Protein AF-A0A8I2K1J9-F1 (afdb_monomer)

Sequence (98 aa):
MIYGVSNLRIMFSPKYKHDILTGRIANVCDLAFEAAGKTWNIHIVTKRINSDHVHQFVSLGPSQSPGWTVSRSFPENVTKTWLVYTNLYWFLVAFSGL

Radius of gyration: 15.71 Å; Cα contacts (8 Å, |Δi|>4): 123; chains: 1; bounding box: 47×23×41 Å

pLDDT: mean 75.12, std 18.92, range [28.12, 93.44]

Nearest PDB structures (foldseek):
  2xqc-assembly1_A  TM=9.281E-01  e=5.657E-06  Deinococcus radiodurans
  2xma-assembly1_B  TM=9.374E-01  e=6.037E-06  Deinococcus radiodurans
  2xo6-assembly1_D  TM=9.179E-01  e=1.316E-05  Deinococcus radiodurans
  2a6o-assembly1_A  TM=9.542E-01  e=4.827E-05  Helicobacter pylori
  2fyx-assembly1_B  TM=9.175E-01  e=4.691E-04  Deinococcus radiodurans R1 = ATCC 13939 = DSM 20539

Secondary structure (DSSP, 8-state):
--TT-EEEEEEE--GGG-S---HHHHHHHHHHHHHHHHHTT-EEEEEEE-SS-EEEEEEE-TT--HHHHHHHHHHHHHHHHHHHHHHHHHHHHHHTT-

Foldseek 3Di:
DDPFKDKDKDKDFPVVQAQQCDDPLVVQLVVLLVVLCVVVVWAFPDKDDGRGMIITITIDGNPDDPVVSCVRSPPSSVVRSVVVVVVVVVVVVVVVVD

Solvent-accessible surface area (backbone atoms only — not comparable to full-atom values): 5460 Å² total; per-residue (Å²): 132,75,87,52,64,48,76,45,80,48,73,54,57,50,81,92,53,44,73,64,38,42,73,70,47,32,54,48,37,51,54,28,43,55,48,34,25,64,77,68,71,44,45,68,78,46,74,47,78,42,41,36,34,36,44,34,34,34,48,32,53,73,89,53,52,71,69,59,51,51,66,54,42,45,54,55,22,51,54,56,39,46,54,51,52,50,52,48,51,53,52,52,56,67,60,73,73,112

Mean predicted aligned error: 8.85 Å

Structure (mmCIF, N/CA/C/O backbone):
data_AF-A0A8I2K1J9-F1
#
_entry.id   AF-A0A8I2K1J9-F1
#
loop_
_atom_site.group_PDB
_atom_site.id
_atom_site.type_symbol
_atom_site.label_atom_id
_atom_site.label_alt_id
_atom_site.label_comp_id
_atom_site.label_asym_id
_atom_site.label_entity_id
_atom_site.label_seq_id
_atom_site.pdbx_PDB_ins_code
_atom_site.Cartn_x
_atom_site.Cartn_y
_atom_site.Cartn_z
_atom_site.occupancy
_atom_site.B_iso_or_equiv
_atom_site.auth_seq_id
_atom_site.auth_comp_id
_atom_site.auth_asym_id
_atom_site.auth_atom_id
_atom_site.pdbx_PDB_model_num
ATOM 1 N N . MET A 1 1 ? 15.310 -11.185 -18.421 1.00 40.97 1 MET A N 1
ATOM 2 C CA . MET A 1 1 ? 15.596 -10.379 -17.216 1.00 40.97 1 MET A CA 1
ATOM 3 C C . MET A 1 1 ? 15.514 -8.919 -17.634 1.00 40.97 1 MET A C 1
ATOM 5 O O . MET A 1 1 ? 16.315 -8.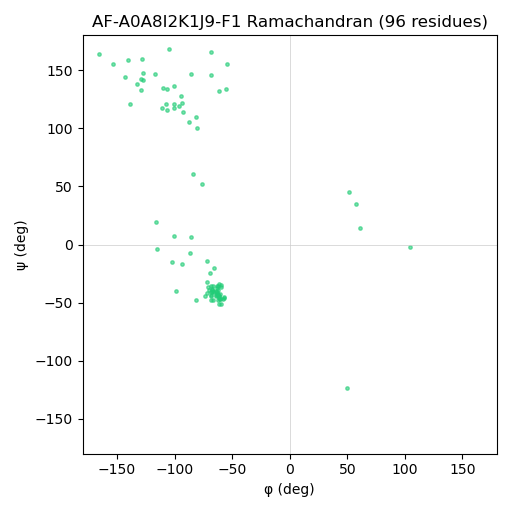506 -18.459 1.00 40.97 1 MET A O 1
ATOM 9 N N . ILE A 1 2 ? 14.485 -8.184 -17.207 1.00 47.50 2 ILE A N 1
ATOM 10 C CA . ILE A 1 2 ? 14.349 -6.759 -17.546 1.00 47.50 2 ILE A CA 1
ATOM 11 C C . ILE A 1 2 ? 15.250 -6.006 -16.564 1.00 47.50 2 ILE A C 1
ATOM 13 O O . ILE A 1 2 ? 14.981 -6.006 -15.364 1.00 47.50 2 ILE A O 1
ATOM 17 N N . TYR A 1 3 ? 16.358 -5.446 -17.043 1.00 53.31 3 TYR A N 1
ATOM 18 C CA . TYR A 1 3 ? 17.228 -4.614 -16.214 1.00 53.31 3 TYR A CA 1
ATOM 19 C C . TYR A 1 3 ? 16.441 -3.385 -15.732 1.00 53.31 3 TYR A C 1
ATOM 21 O O . TYR A 1 3 ? 15.766 -2.731 -16.523 1.00 53.31 3 TYR A O 1
ATOM 29 N N . GLY A 1 4 ? 16.516 -3.082 -14.433 1.00 68.19 4 GLY A N 1
ATOM 30 C CA . GLY A 1 4 ? 15.973 -1.845 -13.863 1.00 68.19 4 GLY A CA 1
ATOM 31 C C . GLY A 1 4 ? 14.665 -1.960 -13.077 1.00 68.19 4 GLY A C 1
ATOM 32 O O . GLY A 1 4 ? 14.237 -0.955 -12.523 1.00 68.19 4 GLY A O 1
ATOM 33 N N . VAL A 1 5 ? 14.042 -3.139 -12.964 1.00 78.44 5 VAL A N 1
ATOM 34 C CA . VAL A 1 5 ? 12.871 -3.315 -12.084 1.00 78.44 5 VAL A CA 1
ATOM 35 C C . VAL A 1 5 ? 13.312 -3.813 -10.708 1.00 78.44 5 VAL A C 1
ATOM 37 O O . VAL A 1 5 ? 13.935 -4.869 -10.600 1.00 78.44 5 VAL A O 1
ATOM 40 N N . SER A 1 6 ? 12.987 -3.060 -9.657 1.00 85.56 6 SER A N 1
ATOM 41 C CA . SER A 1 6 ? 13.312 -3.399 -8.266 1.00 85.56 6 SER A CA 1
ATOM 42 C C . SER A 1 6 ? 12.059 -3.820 -7.509 1.00 85.56 6 SER A C 1
ATOM 44 O O . SER A 1 6 ? 11.112 -3.046 -7.385 1.00 85.56 6 SER A O 1
ATOM 46 N N . ASN A 1 7 ? 12.057 -5.041 -6.975 1.00 89.81 7 ASN A N 1
ATOM 47 C CA . ASN A 1 7 ? 10.953 -5.542 -6.161 1.00 89.81 7 ASN A CA 1
ATOM 48 C C . ASN A 1 7 ? 11.248 -5.313 -4.681 1.00 89.81 7 ASN A C 1
ATOM 50 O O . ASN A 1 7 ? 12.308 -5.702 -4.190 1.00 89.81 7 ASN A O 1
ATOM 54 N N . LEU A 1 8 ? 10.309 -4.693 -3.971 1.00 87.62 8 LEU A N 1
ATOM 55 C CA . LEU A 1 8 ? 10.498 -4.272 -2.589 1.00 87.62 8 LEU A CA 1
ATOM 56 C C . LEU A 1 8 ? 9.317 -4.694 -1.730 1.00 87.62 8 LEU A C 1
ATOM 58 O O . LEU A 1 8 ? 8.155 -4.524 -2.101 1.00 87.62 8 LEU A O 1
ATOM 62 N N . ARG A 1 9 ? 9.634 -5.182 -0.531 1.00 90.25 9 ARG A N 1
ATOM 63 C CA . ARG A 1 9 ? 8.658 -5.347 0.540 1.00 90.25 9 ARG A CA 1
ATOM 64 C C . ARG A 1 9 ? 8.669 -4.095 1.404 1.00 90.25 9 ARG A C 1
ATOM 66 O O . ARG A 1 9 ? 9.650 -3.819 2.088 1.00 90.25 9 ARG A O 1
ATOM 73 N N . ILE A 1 10 ? 7.562 -3.373 1.391 1.00 87.62 10 ILE A N 1
ATOM 74 C CA . ILE A 1 10 ? 7.314 -2.224 2.253 1.00 87.62 10 ILE A CA 1
ATOM 75 C C . ILE A 1 10 ? 6.423 -2.696 3.402 1.00 87.62 10 ILE A C 1
ATOM 77 O O . ILE A 1 10 ? 5.480 -3.468 3.210 1.00 87.62 10 ILE A O 1
ATOM 81 N N . M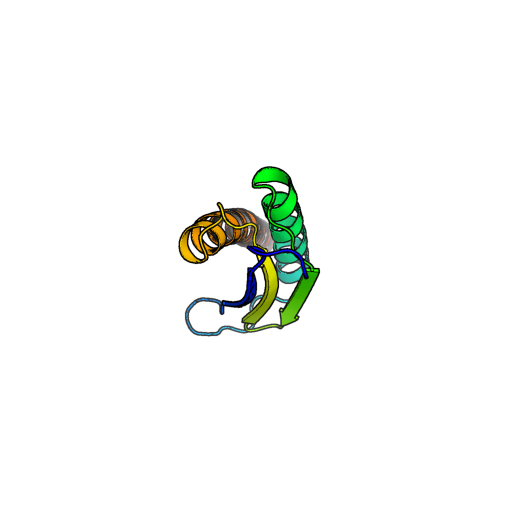ET A 1 11 ? 6.746 -2.262 4.614 1.00 88.31 11 MET A N 1
ATOM 82 C CA . MET A 1 11 ? 5.942 -2.515 5.801 1.00 88.31 11 MET A CA 1
ATOM 83 C C . MET A 1 11 ? 5.698 -1.202 6.522 1.00 88.31 11 MET A C 1
ATOM 85 O O . MET A 1 11 ? 6.600 -0.372 6.626 1.00 88.31 11 MET A O 1
ATOM 89 N N . PHE A 1 12 ? 4.499 -1.052 7.068 1.00 84.50 12 PHE A N 1
ATOM 90 C CA . PHE A 1 12 ? 4.219 -0.003 8.032 1.00 84.50 12 PHE A CA 1
ATOM 91 C C . PHE A 1 12 ? 3.320 -0.518 9.148 1.00 84.50 12 PHE A C 1
ATOM 93 O O . PHE A 1 12 ? 2.581 -1.487 8.977 1.00 84.50 12 PHE A O 1
ATOM 100 N N . SER A 1 13 ? 3.362 0.187 10.271 1.00 86.12 13 SER A N 1
ATOM 101 C CA . SER A 1 13 ? 2.494 -0.031 11.422 1.00 86.12 13 SER A CA 1
ATOM 102 C C . SER A 1 13 ? 1.828 1.288 11.807 1.00 86.12 13 SER A C 1
ATOM 104 O O . SER A 1 13 ? 2.449 2.345 11.650 1.00 86.12 13 SER A O 1
ATOM 106 N N . PRO A 1 14 ? 0.591 1.263 12.332 1.00 82.62 14 PRO A N 1
ATOM 107 C CA . PRO A 1 14 ? 0.013 2.409 13.009 1.00 82.62 14 PRO A CA 1
ATOM 108 C C . PRO A 1 14 ? 0.925 2.901 14.130 1.00 82.62 14 PRO A C 1
ATOM 110 O O . PRO A 1 14 ? 1.718 2.144 14.701 1.00 82.62 14 PRO A O 1
ATOM 113 N N . LYS A 1 15 ? 0.789 4.181 14.480 1.00 78.56 15 LYS A N 1
ATOM 114 C CA . LYS A 1 15 ? 1.521 4.746 15.613 1.00 78.56 15 LYS A CA 1
ATOM 115 C C . LYS A 1 15 ? 1.235 3.912 16.867 1.00 78.56 15 LYS A C 1
ATOM 117 O O . LYS A 1 15 ? 0.087 3.560 17.120 1.00 78.56 15 LYS A O 1
ATOM 122 N N . TYR A 1 16 ? 2.290 3.579 17.608 1.00 86.62 16 TYR A N 1
ATOM 123 C CA . TYR A 1 16 ? 2.239 2.722 18.801 1.00 86.62 16 TYR A CA 1
ATOM 124 C C . TYR A 1 16 ? 1.735 1.289 18.567 1.00 86.62 16 TYR A C 1
ATOM 126 O O . TYR A 1 16 ? 1.465 0.586 19.534 1.00 86.62 16 TYR A O 1
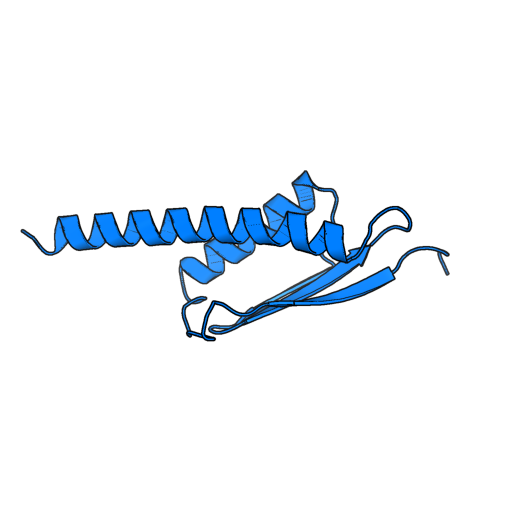ATOM 134 N N . LYS A 1 17 ? 1.654 0.835 17.306 1.00 83.00 17 LYS A N 1
ATOM 135 C CA . LYS A 1 17 ? 1.292 -0.545 16.949 1.00 83.00 17 LYS A CA 1
ATOM 136 C C . LYS A 1 17 ? -0.082 -0.971 17.496 1.00 83.00 17 LYS A C 1
ATOM 138 O O . LYS A 1 17 ? -0.286 -2.114 17.880 1.00 83.00 17 LYS A O 1
ATOM 143 N N . HIS A 1 18 ? -1.028 -0.037 17.550 1.00 85.44 18 HIS A N 1
ATOM 144 C CA . HIS A 1 18 ? -2.398 -0.357 17.938 1.00 85.44 18 HIS A CA 1
ATOM 145 C C . HIS A 1 18 ? -3.097 -1.225 16.881 1.00 85.44 18 HIS A C 1
ATOM 147 O O . HIS A 1 18 ? -2.908 -1.011 15.681 1.00 85.44 18 HIS A O 1
ATOM 153 N N . ASP A 1 19 ? -3.976 -2.122 17.336 1.00 88.81 19 ASP A N 1
ATOM 154 C CA . ASP A 1 19 ? -4.800 -3.021 16.513 1.00 88.81 19 ASP A CA 1
ATOM 155 C C . ASP A 1 19 ? -5.999 -2.309 15.850 1.00 88.81 19 ASP A C 1
ATOM 157 O O . ASP A 1 19 ? -7.157 -2.709 15.985 1.00 88.81 19 ASP A O 1
ATOM 161 N N . ILE A 1 20 ? -5.740 -1.204 15.151 1.00 84.25 20 ILE A N 1
ATOM 162 C CA . ILE A 1 20 ? -6.790 -0.342 14.583 1.00 84.25 20 ILE A CA 1
ATOM 163 C C . ILE A 1 20 ? -7.143 -0.671 13.132 1.00 84.25 20 ILE A C 1
ATOM 165 O O . ILE A 1 20 ? -8.181 -0.236 12.643 1.00 84.25 20 ILE A O 1
ATOM 169 N N . LEU A 1 21 ? -6.306 -1.420 12.414 1.00 87.19 21 LEU A N 1
ATOM 170 C CA . LEU A 1 21 ? -6.508 -1.731 10.997 1.00 87.19 21 LEU A CA 1
ATOM 171 C C . LEU A 1 21 ? -7.440 -2.935 10.833 1.00 87.19 21 LEU A C 1
ATOM 173 O O . LEU A 1 21 ? -7.070 -3.974 10.290 1.00 87.19 21 LEU A O 1
ATOM 177 N N . THR A 1 22 ? -8.665 -2.803 11.330 1.00 88.12 22 THR A N 1
ATOM 178 C CA . THR A 1 22 ? -9.681 -3.860 11.311 1.00 88.12 22 THR A CA 1
ATOM 179 C C . THR A 1 22 ? -10.994 -3.349 10.717 1.00 88.12 22 THR A C 1
ATOM 181 O O . THR A 1 22 ? -11.230 -2.141 10.606 1.00 88.12 22 THR A O 1
ATOM 184 N N . GLY A 1 23 ? -11.848 -4.272 10.262 1.00 89.88 23 GLY A N 1
ATOM 185 C CA . GLY A 1 23 ? -13.175 -3.965 9.722 1.00 89.88 23 GLY A CA 1
ATOM 186 C C . GLY A 1 23 ? -13.165 -2.857 8.661 1.00 89.88 23 GLY A C 1
ATOM 187 O O . GLY A 1 23 ? -12.457 -2.928 7.657 1.00 89.88 23 GLY A O 1
ATOM 188 N N . ARG A 1 24 ? -13.947 -1.797 8.896 1.00 85.38 24 ARG A N 1
ATOM 189 C CA . ARG A 1 24 ? -14.074 -0.660 7.970 1.00 85.38 24 ARG A CA 1
ATOM 190 C C . ARG A 1 24 ? -12.753 0.080 7.742 1.00 85.38 24 ARG A C 1
ATOM 192 O O . ARG A 1 24 ? -12.525 0.558 6.634 1.00 85.38 24 ARG A O 1
ATOM 199 N N . ILE A 1 25 ? -11.897 0.172 8.759 1.00 84.19 25 ILE A N 1
ATOM 200 C CA . ILE A 1 25 ? -10.610 0.875 8.670 1.00 84.19 25 ILE A CA 1
ATOM 201 C C . ILE A 1 25 ? -9.666 0.113 7.738 1.00 84.19 25 ILE A C 1
ATOM 203 O O . ILE A 1 25 ? -9.063 0.723 6.857 1.00 84.19 25 ILE A O 1
ATOM 207 N N . ALA A 1 26 ? -9.611 -1.218 7.865 1.00 87.88 26 ALA A N 1
ATOM 208 C CA . ALA A 1 26 ? -8.850 -2.070 6.952 1.00 87.88 26 ALA A CA 1
ATOM 209 C C . ALA A 1 26 ? -9.316 -1.899 5.499 1.00 87.88 26 ALA A C 1
ATOM 211 O O . ALA A 1 26 ? -8.493 -1.669 4.619 1.00 87.88 26 ALA A O 1
ATOM 212 N N . ASN A 1 27 ? -10.632 -1.920 5.256 1.00 87.62 27 ASN A N 1
ATOM 213 C CA . ASN A 1 27 ? -11.193 -1.789 3.905 1.00 87.62 27 ASN A CA 1
ATOM 214 C C . ASN A 1 27 ? -10.869 -0.431 3.263 1.00 87.62 27 ASN A C 1
ATOM 216 O O . ASN A 1 27 ? -10.552 -0.353 2.080 1.00 87.62 27 ASN A O 1
ATOM 220 N N . VAL A 1 28 ? -10.934 0.655 4.037 1.00 84.81 28 VAL A N 1
ATOM 221 C CA . VAL A 1 28 ? -10.598 2.004 3.547 1.00 84.81 28 VAL A CA 1
ATOM 222 C C . VAL A 1 28 ? -9.112 2.120 3.238 1.00 84.81 28 VAL A C 1
ATOM 224 O O . VAL A 1 28 ? -8.746 2.711 2.223 1.00 84.81 28 VAL A O 1
ATOM 227 N N . CYS A 1 29 ? -8.272 1.537 4.089 1.00 83.62 29 CYS A N 1
ATOM 228 C CA . CYS A 1 29 ? -6.836 1.456 3.869 1.00 83.62 29 CYS A CA 1
ATOM 229 C C . CYS A 1 29 ? -6.531 0.670 2.580 1.00 83.62 29 CYS A C 1
ATOM 231 O O . CYS A 1 29 ? -5.753 1.114 1.739 1.00 83.62 29 CYS A O 1
ATOM 233 N N . ASP A 1 30 ? -7.232 -0.438 2.342 1.00 87.81 30 ASP A N 1
ATOM 234 C CA . ASP A 1 30 ? -7.075 -1.236 1.125 1.00 87.81 30 ASP A CA 1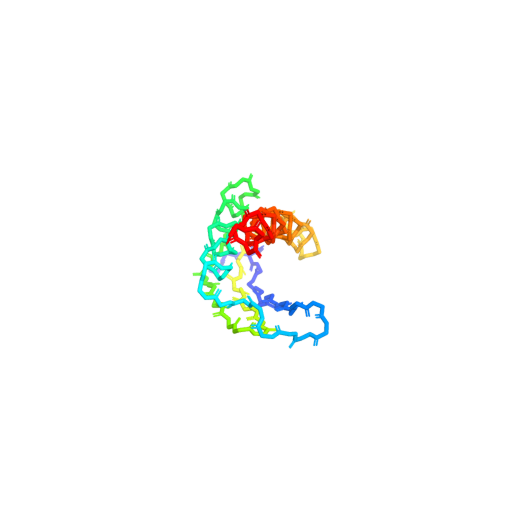
ATOM 235 C C . ASP A 1 30 ? -7.382 -0.437 -0.150 1.00 87.81 30 ASP A C 1
ATOM 237 O O . ASP A 1 30 ? -6.546 -0.330 -1.055 1.00 87.81 30 ASP A O 1
ATOM 241 N N . LEU A 1 31 ? -8.544 0.223 -0.170 1.00 86.31 31 LEU A N 1
ATOM 242 C CA . LEU A 1 31 ? -8.985 1.073 -1.278 1.00 86.31 31 LEU A CA 1
ATOM 243 C C . LEU A 1 31 ? -8.048 2.265 -1.504 1.00 86.31 31 LEU A C 1
ATOM 245 O O . LEU A 1 31 ? -7.826 2.689 -2.641 1.00 86.31 31 LEU A O 1
ATOM 249 N N . ALA A 1 32 ? -7.491 2.826 -0.434 1.00 84.00 32 ALA A N 1
ATOM 250 C CA . ALA A 1 32 ? -6.566 3.941 -0.535 1.00 84.00 32 ALA A CA 1
ATOM 251 C C . ALA A 1 32 ? -5.206 3.514 -1.115 1.00 84.00 32 ALA A C 1
ATOM 253 O O . ALA A 1 32 ? -4.668 4.258 -1.939 1.00 84.00 32 ALA A O 1
ATOM 254 N N . PHE A 1 33 ? -4.691 2.314 -0.808 1.00 85.31 33 PHE A N 1
ATOM 255 C CA . PHE A 1 33 ? -3.523 1.767 -1.518 1.00 85.31 33 PHE A CA 1
ATOM 256 C C . PHE A 1 33 ? -3.787 1.540 -2.998 1.00 85.31 33 PHE A C 1
ATOM 258 O O . PHE A 1 33 ? -2.931 1.874 -3.816 1.00 85.31 33 PHE A O 1
ATOM 265 N N . GLU A 1 34 ? -4.949 1.000 -3.358 1.00 86.56 34 GLU A N 1
ATOM 266 C CA . GLU A 1 34 ? -5.294 0.802 -4.768 1.00 86.56 34 GLU A CA 1
ATOM 267 C C . GLU A 1 34 ? -5.397 2.125 -5.525 1.00 86.56 34 GLU A C 1
ATOM 269 O O . GLU A 1 34 ? -4.884 2.244 -6.640 1.00 86.56 34 GLU A O 1
ATOM 274 N N . ALA A 1 35 ? -6.015 3.134 -4.907 1.00 85.31 35 ALA A N 1
ATOM 275 C CA . ALA A 1 35 ? -6.093 4.472 -5.474 1.00 85.31 35 ALA A CA 1
ATOM 276 C C . ALA A 1 35 ? -4.695 5.084 -5.652 1.00 85.31 35 ALA A C 1
ATOM 278 O O . ALA A 1 35 ? -4.383 5.555 -6.742 1.00 85.31 35 ALA A O 1
ATOM 279 N N . ALA A 1 36 ? -3.834 5.017 -4.632 1.00 83.06 36 ALA A N 1
ATOM 280 C CA . ALA A 1 36 ? -2.472 5.541 -4.713 1.00 83.06 36 ALA A CA 1
ATOM 281 C C . ALA A 1 36 ? -1.640 4.813 -5.785 1.00 83.06 36 ALA A C 1
ATOM 283 O O . ALA A 1 36 ? -0.897 5.453 -6.529 1.00 83.06 36 ALA A O 1
ATOM 284 N N . GLY A 1 37 ? -1.803 3.491 -5.910 1.00 86.19 37 GLY A N 1
ATOM 285 C CA . GLY A 1 37 ? -1.171 2.690 -6.959 1.00 86.19 37 GLY A CA 1
ATOM 286 C C . GLY A 1 37 ? -1.520 3.186 -8.361 1.00 86.19 37 GLY A C 1
ATOM 287 O O . GLY A 1 37 ? -0.630 3.389 -9.185 1.00 86.19 37 GLY A O 1
ATOM 288 N N . LYS A 1 38 ? -2.806 3.463 -8.605 1.00 87.94 38 LYS A N 1
ATOM 289 C CA . LYS A 1 38 ? -3.293 3.996 -9.886 1.00 87.94 38 LYS A CA 1
ATOM 290 C C . LYS A 1 38 ? -2.828 5.433 -10.133 1.00 87.94 38 LYS A C 1
ATOM 292 O O . LYS A 1 38 ? -2.308 5.716 -11.205 1.00 87.94 38 LYS A O 1
ATOM 297 N N . THR A 1 39 ? -2.977 6.321 -9.149 1.00 86.88 39 THR A N 1
ATOM 298 C CA . THR A 1 39 ? -2.632 7.748 -9.277 1.00 86.88 39 THR A CA 1
ATOM 299 C C . THR A 1 39 ? -1.150 7.959 -9.567 1.00 86.88 39 THR A C 1
ATOM 301 O O . THR A 1 39 ? -0.790 8.760 -10.426 1.00 86.88 39 THR A O 1
ATOM 304 N N . TRP A 1 40 ? -0.282 7.235 -8.859 1.00 85.06 40 TRP A N 1
ATOM 305 C CA . TRP A 1 40 ? 1.168 7.437 -8.916 1.00 85.06 40 TRP A CA 1
ATOM 306 C C . TRP A 1 40 ? 1.890 6.420 -9.803 1.00 85.06 40 TRP A C 1
ATOM 308 O O . TRP A 1 40 ? 3.121 6.402 -9.826 1.00 85.06 40 TRP A O 1
ATOM 318 N N . ASN A 1 41 ? 1.137 5.583 -10.525 1.00 88.44 41 ASN A N 1
ATOM 319 C CA . ASN A 1 41 ? 1.659 4.498 -11.354 1.00 88.44 41 ASN A CA 1
ATOM 320 C C . ASN A 1 41 ? 2.635 3.584 -10.578 1.00 88.44 41 ASN A C 1
ATOM 322 O O . ASN A 1 41 ? 3.732 3.260 -11.038 1.00 88.44 41 ASN A O 1
ATOM 326 N N . ILE A 1 42 ? 2.255 3.215 -9.352 1.00 87.25 42 ILE A N 1
ATOM 327 C CA . ILE A 1 42 ? 3.011 2.295 -8.497 1.00 87.25 42 ILE A CA 1
ATOM 328 C C . ILE A 1 42 ? 2.416 0.900 -8.679 1.00 87.25 42 ILE A C 1
ATOM 330 O O . ILE A 1 42 ? 1.248 0.664 -8.360 1.00 87.25 42 ILE A O 1
ATOM 334 N N . HIS A 1 43 ? 3.227 -0.045 -9.152 1.00 90.38 43 HIS A N 1
ATOM 335 C CA . HIS A 1 43 ? 2.780 -1.418 -9.345 1.00 90.38 43 HIS A CA 1
ATOM 336 C C . HIS A 1 43 ? 2.800 -2.184 -8.016 1.00 90.38 43 HIS A C 1
ATOM 338 O O . HIS A 1 43 ? 3.841 -2.644 -7.543 1.00 90.38 43 HIS A O 1
ATOM 344 N N . ILE A 1 44 ? 1.624 -2.310 -7.402 1.00 89.31 44 ILE A N 1
ATOM 345 C CA . ILE A 1 44 ? 1.412 -3.098 -6.187 1.00 89.31 44 ILE A CA 1
ATOM 346 C C . ILE A 1 44 ? 1.112 -4.535 -6.608 1.00 89.31 44 ILE A C 1
ATOM 348 O O . ILE A 1 44 ? 0.017 -4.831 -7.074 1.00 89.31 44 ILE A O 1
ATOM 352 N N . VAL A 1 45 ? 2.083 -5.426 -6.431 1.00 92.31 45 VAL A N 1
ATOM 353 C CA . VAL A 1 45 ? 1.962 -6.846 -6.794 1.00 92.31 45 VAL A CA 1
ATOM 354 C C . VAL A 1 45 ? 1.056 -7.573 -5.806 1.00 92.31 45 VAL A C 1
ATOM 356 O O . VAL A 1 45 ? 0.209 -8.373 -6.189 1.00 92.31 45 VAL A O 1
ATOM 359 N N . THR A 1 46 ? 1.247 -7.312 -4.514 1.00 93.19 46 THR A N 1
ATOM 360 C CA . THR A 1 46 ? 0.390 -7.851 -3.459 1.00 93.19 46 THR A CA 1
ATOM 361 C C . THR A 1 46 ? 0.403 -6.939 -2.241 1.00 93.19 46 THR A C 1
ATOM 363 O O . THR A 1 46 ? 1.348 -6.178 -2.015 1.00 93.19 46 THR A O 1
ATOM 366 N N . LYS A 1 47 ? -0.664 -7.003 -1.453 1.00 91.31 47 LYS A N 1
ATOM 367 C CA . LYS A 1 47 ? -0.830 -6.265 -0.207 1.00 91.31 47 LYS A CA 1
ATOM 368 C C . LYS A 1 47 ? -1.556 -7.146 0.8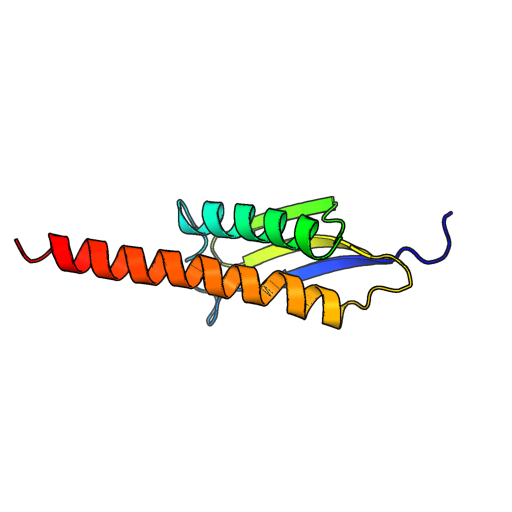02 1.00 91.31 47 LYS A C 1
ATOM 370 O O . LYS A 1 47 ? -2.419 -7.938 0.434 1.00 91.31 47 LYS A O 1
ATOM 375 N N . ARG A 1 48 ? -1.185 -7.019 2.071 1.00 93.44 48 ARG A N 1
ATOM 376 C CA . ARG A 1 48 ? -1.829 -7.699 3.192 1.00 93.44 48 ARG A CA 1
ATOM 377 C C . ARG A 1 48 ? -1.955 -6.732 4.352 1.00 93.44 48 ARG A C 1
ATOM 379 O O . ARG A 1 48 ? -0.942 -6.245 4.850 1.00 93.44 48 ARG A O 1
ATOM 386 N N . ILE A 1 49 ? -3.186 -6.505 4.786 1.00 90.81 49 ILE A N 1
ATOM 387 C CA . ILE A 1 49 ? -3.515 -5.664 5.932 1.00 90.81 49 ILE A CA 1
ATOM 388 C C . ILE A 1 49 ? -3.783 -6.583 7.123 1.00 90.81 49 ILE A C 1
ATOM 390 O O . ILE A 1 49 ? -4.684 -7.417 7.074 1.00 90.81 49 ILE A O 1
ATOM 394 N N . ASN A 1 50 ? -2.968 -6.451 8.164 1.00 92.00 50 ASN A N 1
ATOM 395 C CA . ASN A 1 50 ? -3.177 -7.061 9.474 1.00 92.00 50 ASN A CA 1
ATOM 396 C C . ASN A 1 50 ? -3.636 -5.968 10.455 1.00 92.00 50 ASN A C 1
ATOM 398 O O . ASN A 1 50 ? -3.544 -4.783 10.136 1.00 92.00 50 ASN A O 1
ATOM 402 N N . SER A 1 51 ? -4.110 -6.347 11.645 1.00 90.62 51 SER A N 1
ATOM 403 C CA . SER A 1 51 ? -4.689 -5.409 12.623 1.00 90.62 51 SER A CA 1
ATOM 404 C C . SER A 1 51 ? -3.723 -4.307 13.072 1.00 90.62 51 SER A C 1
ATOM 406 O O . SER A 1 51 ? -4.139 -3.166 13.268 1.00 90.62 51 SER A O 1
ATOM 408 N N . ASP A 1 52 ? -2.436 -4.626 13.184 1.00 87.88 52 ASP A N 1
ATOM 409 C CA . ASP A 1 52 ? -1.373 -3.776 13.731 1.00 87.88 52 ASP A CA 1
ATOM 410 C C . ASP A 1 52 ? -0.299 -3.379 12.703 1.00 87.88 52 ASP A C 1
ATOM 412 O O . ASP A 1 52 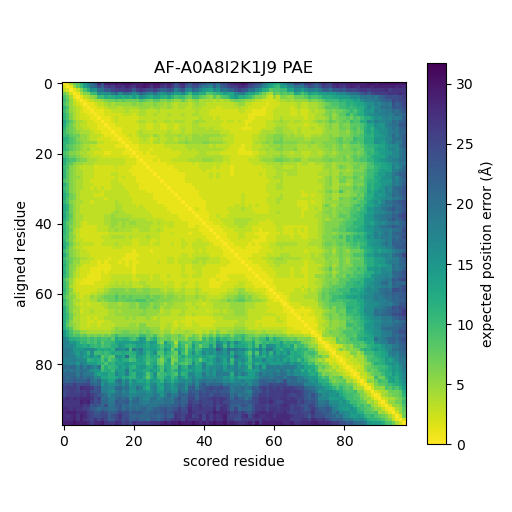? 0.638 -2.637 13.019 1.00 87.88 52 ASP A O 1
ATOM 416 N N . HIS A 1 53 ? -0.373 -3.889 11.474 1.00 87.62 53 HIS A N 1
ATOM 417 C CA . HIS A 1 53 ? 0.586 -3.570 10.419 1.00 87.62 53 HIS A CA 1
ATOM 418 C C . HIS A 1 53 ? 0.099 -3.991 9.038 1.00 87.62 53 HIS A C 1
ATOM 420 O O . HIS A 1 53 ? -0.782 -4.828 8.878 1.00 87.62 53 HIS A O 1
ATOM 426 N N . VAL A 1 54 ? 0.738 -3.451 8.010 1.00 89.62 54 VAL A N 1
ATOM 427 C CA . VAL A 1 54 ? 0.469 -3.803 6.618 1.00 89.62 54 VAL A CA 1
ATOM 428 C C . VAL A 1 54 ? 1.767 -4.176 5.937 1.00 89.62 54 VAL A C 1
ATOM 430 O O . VAL A 1 54 ? 2.813 -3.555 6.146 1.00 89.62 54 VAL A O 1
ATOM 433 N N . HIS A 1 55 ? 1.680 -5.187 5.085 1.00 90.62 55 HIS A N 1
ATOM 434 C CA . HIS A 1 55 ? 2.723 -5.557 4.149 1.00 90.62 55 HIS A CA 1
ATOM 435 C C . HIS A 1 55 ? 2.289 -5.229 2.733 1.00 90.62 55 HIS A C 1
ATOM 437 O O . HIS A 1 55 ? 1.190 -5.578 2.313 1.00 90.62 55 HIS A O 1
ATOM 443 N N . GLN A 1 56 ? 3.190 -4.624 1.977 1.00 89.88 56 GLN A N 1
ATOM 444 C CA . GLN A 1 56 ? 3.005 -4.359 0.565 1.00 89.88 56 GLN A CA 1
ATOM 445 C C . GLN A 1 56 ? 4.223 -4.865 -0.197 1.00 89.88 56 GLN A C 1
ATOM 447 O O . GLN A 1 56 ? 5.361 -4.618 0.201 1.00 89.88 56 GLN A O 1
ATOM 452 N N . PHE A 1 57 ? 3.989 -5.580 -1.288 1.00 91.81 57 PHE A N 1
ATOM 453 C CA . PHE A 1 57 ? 5.022 -5.939 -2.244 1.00 91.81 57 PHE A CA 1
ATOM 454 C C . PHE A 1 57 ? 4.822 -5.088 -3.490 1.00 91.81 57 PHE A C 1
ATOM 456 O O . PHE A 1 57 ? 3.782 -5.176 -4.148 1.00 91.81 57 PHE A O 1
ATOM 463 N N . VAL A 1 58 ? 5.800 -4.239 -3.782 1.00 90.56 58 VAL A N 1
ATOM 464 C CA . VAL A 1 58 ? 5.762 -3.315 -4.915 1.00 90.56 58 VAL A CA 1
ATOM 465 C C . VAL A 1 58 ? 6.872 -3.636 -5.896 1.00 90.56 58 VAL A C 1
ATOM 467 O O . VAL A 1 58 ? 7.961 -4.063 -5.509 1.00 90.56 58 VAL A O 1
ATOM 470 N N . SER A 1 59 ? 6.587 -3.404 -7.168 1.00 91.44 59 SER A N 1
ATOM 471 C CA . SER A 1 59 ? 7.555 -3.484 -8.249 1.00 91.44 59 SER A CA 1
ATOM 472 C C . SER A 1 59 ? 7.790 -2.075 -8.774 1.00 91.44 59 SER A C 1
ATOM 474 O O . SER A 1 59 ? 6.852 -1.413 -9.217 1.00 91.44 59 SER A O 1
ATOM 476 N N . LEU A 1 60 ? 9.023 -1.593 -8.660 1.00 88.12 60 LEU A N 1
ATOM 477 C CA . LEU A 1 60 ? 9.396 -0.237 -9.041 1.00 88.12 60 LEU A CA 1
ATOM 478 C C . LEU A 1 60 ? 10.194 -0.251 -10.333 1.00 88.12 60 LEU A C 1
ATOM 480 O O . LEU A 1 60 ? 11.138 -1.028 -10.473 1.00 88.12 60 LEU A O 1
ATOM 484 N N . GLY A 1 61 ? 9.833 0.637 -11.255 1.00 87.25 61 GLY A N 1
ATOM 485 C CA . GLY A 1 61 ? 10.656 0.931 -12.420 1.00 87.25 61 GLY A CA 1
ATOM 486 C C . GLY A 1 61 ? 11.950 1.664 -12.038 1.00 87.25 61 GLY A C 1
ATOM 487 O O . GLY A 1 61 ? 12.055 2.216 -10.942 1.00 87.25 61 GLY A O 1
ATOM 488 N N . PRO A 1 62 ? 12.928 1.746 -12.953 1.00 85.38 62 PRO A N 1
ATOM 489 C CA . PRO A 1 62 ? 14.249 2.311 -12.661 1.00 85.38 62 PRO A CA 1
ATOM 490 C C . PRO A 1 62 ? 14.221 3.813 -12.336 1.00 85.38 62 PRO A C 1
ATOM 492 O O . PRO A 1 62 ? 15.148 4.330 -11.720 1.00 85.38 62 PRO A O 1
ATOM 495 N N . SER A 1 63 ? 13.160 4.521 -12.731 1.00 85.19 63 SER A N 1
ATOM 496 C CA . SER A 1 63 ? 12.931 5.935 -12.416 1.00 85.19 63 SER A CA 1
ATOM 497 C C . SER A 1 63 ? 12.228 6.164 -11.071 1.00 85.19 63 SER A C 1
ATOM 499 O O . SER A 1 63 ? 12.094 7.309 -10.640 1.00 85.19 63 SER A O 1
ATOM 501 N N . GLN A 1 64 ? 11.762 5.104 -10.404 1.00 85.12 64 GLN A N 1
ATOM 502 C CA . GLN A 1 64 ? 11.010 5.194 -9.155 1.00 85.12 64 GLN A CA 1
ATOM 503 C C . GLN A 1 64 ? 11.922 4.886 -7.970 1.00 85.12 64 GLN A C 1
ATOM 505 O O . GLN A 1 64 ? 12.471 3.792 -7.851 1.00 85.12 64 GLN A O 1
ATOM 510 N N . SER A 1 65 ? 12.059 5.844 -7.050 1.00 86.06 65 SER A N 1
ATOM 511 C CA . SER A 1 65 ? 12.819 5.612 -5.824 1.00 86.06 65 SER A CA 1
ATOM 512 C C . SER A 1 65 ? 11.947 4.964 -4.735 1.00 86.06 65 SER A C 1
ATOM 514 O O . SER A 1 65 ? 10.749 5.269 -4.626 1.00 86.06 65 SER A O 1
ATOM 516 N N . PRO A 1 66 ? 12.526 4.105 -3.873 1.00 82.88 66 PRO A N 1
ATOM 517 C CA . PRO A 1 66 ? 11.804 3.514 -2.747 1.00 82.88 66 PRO A CA 1
ATOM 518 C C . PRO A 1 66 ? 11.212 4.571 -1.806 1.00 82.88 66 PRO A C 1
ATOM 520 O O . PRO A 1 66 ? 10.044 4.491 -1.433 1.00 82.88 66 PRO A O 1
ATOM 523 N N . GLY A 1 67 ? 11.999 5.597 -1.465 1.00 82.00 67 GLY A N 1
ATOM 524 C CA . GLY A 1 67 ? 11.573 6.663 -0.555 1.00 82.00 67 GLY A CA 1
ATOM 525 C C . GLY A 1 67 ? 10.411 7.490 -1.107 1.00 82.00 67 GLY A C 1
ATOM 526 O O . GLY A 1 67 ? 9.477 7.799 -0.372 1.00 82.00 67 GLY A O 1
ATOM 527 N N . TRP A 1 68 ? 10.425 7.789 -2.411 1.00 84.19 68 TRP A N 1
ATOM 528 C CA . TRP A 1 68 ? 9.315 8.476 -3.075 1.00 84.19 68 TRP A CA 1
ATOM 529 C C . TRP A 1 68 ? 8.049 7.613 -3.118 1.00 84.19 68 TRP A C 1
ATOM 531 O O . TRP A 1 68 ? 6.950 8.102 -2.878 1.00 84.19 68 TRP A O 1
ATOM 541 N N . THR A 1 69 ? 8.202 6.311 -3.362 1.00 82.31 69 THR A N 1
ATOM 542 C CA . THR A 1 69 ? 7.075 5.368 -3.372 1.00 82.31 69 THR A CA 1
ATOM 543 C C . THR A 1 69 ? 6.381 5.340 -2.013 1.00 82.31 69 THR A C 1
ATOM 545 O O . THR A 1 69 ? 5.159 5.470 -1.946 1.00 82.31 69 THR A O 1
ATOM 548 N N . VAL A 1 70 ? 7.156 5.240 -0.926 1.00 82.19 70 VAL A N 1
ATOM 549 C CA . VAL A 1 70 ? 6.630 5.274 0.449 1.00 82.19 70 VAL A CA 1
ATOM 550 C C . VAL A 1 70 ? 5.954 6.615 0.745 1.00 82.19 70 VAL A C 1
ATOM 552 O O . VAL A 1 70 ? 4.855 6.640 1.294 1.00 82.19 70 VAL A O 1
ATOM 555 N N . SER A 1 71 ? 6.564 7.737 0.355 1.00 77.88 71 SER A N 1
ATOM 556 C CA . SER A 1 71 ? 6.009 9.066 0.639 1.00 77.88 71 SER A CA 1
ATOM 557 C C . SER A 1 71 ? 4.762 9.413 -0.176 1.00 77.88 71 SER A C 1
ATOM 559 O O . SER A 1 71 ? 4.063 10.354 0.185 1.00 77.88 71 SER A O 1
ATOM 561 N N . ARG A 1 72 ? 4.441 8.673 -1.242 1.00 77.31 72 ARG A N 1
ATOM 562 C CA . ARG A 1 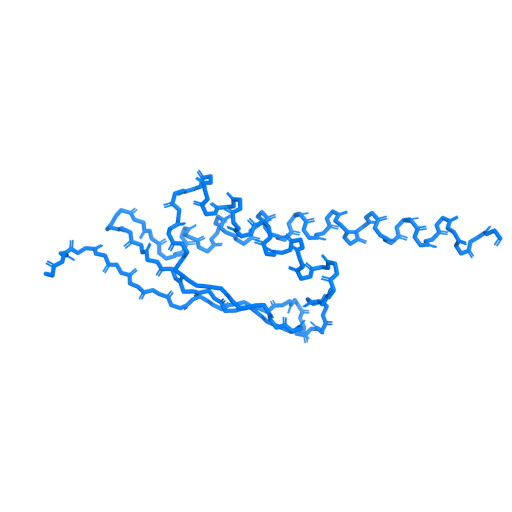72 ? 3.201 8.854 -2.015 1.00 77.31 72 ARG A CA 1
ATOM 563 C C . ARG A 1 72 ? 2.110 7.865 -1.631 1.00 77.31 72 ARG A C 1
ATOM 565 O O . ARG A 1 72 ? 0.956 8.263 -1.505 1.00 77.31 72 ARG A O 1
ATOM 572 N N . SER A 1 73 ? 2.461 6.604 -1.383 1.00 68.69 73 SER A N 1
ATOM 573 C CA . SER A 1 73 ? 1.481 5.590 -0.986 1.00 68.69 73 SER A CA 1
ATOM 574 C C . SER A 1 73 ? 0.966 5.798 0.441 1.00 68.69 73 SER A C 1
ATOM 576 O O . SER A 1 73 ? -0.195 5.505 0.724 1.00 68.69 73 SER A O 1
ATOM 578 N N . PHE A 1 74 ? 1.796 6.328 1.344 1.00 64.56 74 PHE A N 1
ATOM 579 C CA . PHE A 1 74 ? 1.480 6.402 2.769 1.00 64.56 74 PHE A CA 1
ATOM 580 C C . PHE A 1 74 ? 0.574 7.583 3.174 1.00 64.56 74 PHE A C 1
ATOM 582 O O . PHE A 1 74 ? -0.414 7.345 3.871 1.00 64.56 74 PHE A O 1
ATOM 589 N N . PRO A 1 75 ? 0.810 8.841 2.749 1.00 57.75 75 PRO A N 1
ATOM 590 C CA . PRO A 1 75 ? 0.012 9.975 3.218 1.00 57.75 75 PRO A CA 1
ATOM 591 C C . PRO A 1 75 ? -1.428 9.936 2.720 1.00 57.75 75 PRO A C 1
ATOM 593 O O . PRO A 1 75 ? -2.330 10.260 3.479 1.00 57.75 75 PRO A O 1
ATOM 596 N N . GLU A 1 76 ? -1.675 9.473 1.491 1.00 60.31 76 GLU A N 1
ATOM 597 C CA . GLU A 1 76 ? -3.048 9.308 0.995 1.00 60.31 76 GLU A CA 1
ATOM 598 C C . GLU A 1 76 ? -3.828 8.268 1.805 1.00 60.31 76 GLU A C 1
ATOM 600 O O . GLU A 1 76 ? -5.016 8.456 2.073 1.00 60.31 76 GLU A O 1
ATOM 605 N N . ASN A 1 77 ? -3.153 7.205 2.251 1.00 56.75 77 ASN A N 1
ATOM 606 C CA . ASN A 1 77 ? -3.725 6.203 3.143 1.00 56.75 77 ASN A CA 1
ATOM 607 C C . ASN A 1 77 ? -4.025 6.765 4.522 1.00 56.75 77 ASN A C 1
ATOM 609 O O . ASN A 1 77 ? -5.129 6.584 5.030 1.00 56.75 77 ASN A O 1
ATOM 613 N N . VAL A 1 78 ? -3.066 7.476 5.110 1.00 59.31 78 VAL A N 1
ATOM 614 C CA . VAL A 1 78 ? -3.218 8.115 6.416 1.00 59.31 78 VAL A CA 1
ATOM 615 C C . VAL A 1 78 ? -4.350 9.142 6.357 1.00 59.31 78 VAL A C 1
ATOM 617 O O . VAL A 1 78 ? -5.280 9.031 7.143 1.00 59.31 78 VAL A O 1
ATOM 620 N N . THR A 1 79 ? -4.371 10.062 5.391 1.00 59.09 79 THR A N 1
ATOM 621 C CA . THR A 1 79 ? -5.421 11.086 5.260 1.00 59.09 79 THR A CA 1
ATOM 622 C C . THR A 1 79 ? -6.807 10.480 5.033 1.00 59.09 79 THR A C 1
ATOM 6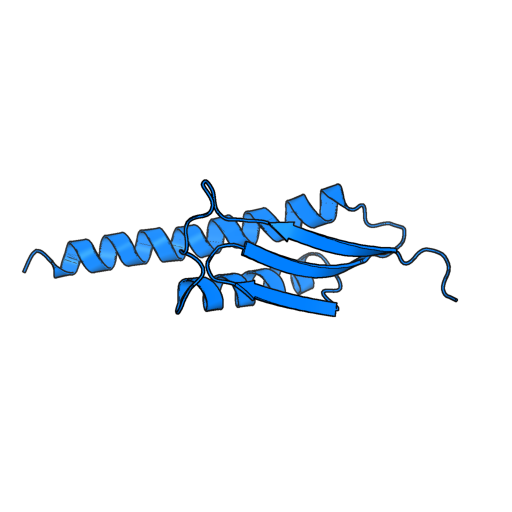24 O O . THR A 1 79 ? -7.751 10.870 5.719 1.00 59.09 79 THR A O 1
ATOM 627 N N . LYS A 1 80 ? -6.961 9.498 4.133 1.00 60.22 80 LYS A N 1
ATOM 628 C CA . LYS A 1 80 ? -8.268 8.854 3.891 1.00 60.22 80 LYS A CA 1
ATOM 629 C C . LYS A 1 80 ? -8.738 8.030 5.092 1.00 60.22 80 LYS A C 1
ATOM 631 O O . LYS A 1 80 ? -9.914 8.084 5.446 1.00 60.22 80 LYS A O 1
ATOM 636 N N . THR A 1 81 ? -7.824 7.323 5.753 1.00 56.66 81 THR A N 1
ATOM 637 C CA . THR A 1 81 ? -8.136 6.546 6.960 1.00 56.66 81 THR A CA 1
ATOM 638 C C . THR A 1 81 ? -8.482 7.460 8.137 1.00 56.66 81 THR A C 1
ATOM 640 O O . THR A 1 81 ? -9.458 7.196 8.833 1.00 56.66 81 THR A O 1
ATOM 643 N N . TRP A 1 82 ? -7.761 8.573 8.316 1.00 57.84 82 TRP A N 1
ATOM 644 C CA . TRP A 1 82 ? -8.068 9.604 9.313 1.00 57.84 82 TRP A CA 1
ATOM 645 C C . TRP A 1 82 ? -9.426 10.246 9.077 1.00 57.84 82 TRP A C 1
ATOM 647 O O . TRP A 1 82 ? -10.172 10.386 10.035 1.00 57.84 82 TRP A O 1
ATOM 657 N N . LEU A 1 83 ? -9.775 10.593 7.834 1.00 56.62 83 LEU A N 1
ATOM 658 C CA . LEU A 1 83 ? -11.097 11.141 7.512 1.00 56.62 83 LEU A CA 1
ATOM 659 C C . LEU A 1 83 ? -12.218 10.164 7.870 1.00 56.62 83 LEU A C 1
ATOM 661 O O . LEU A 1 83 ? -13.280 10.582 8.319 1.00 56.62 83 LEU A O 1
ATOM 665 N N . VAL A 1 84 ? -12.001 8.862 7.695 1.00 58.19 84 VAL A N 1
ATOM 666 C CA . VAL A 1 84 ? -12.974 7.854 8.126 1.00 58.19 84 VAL A CA 1
ATOM 667 C C . VAL A 1 84 ? -13.008 7.736 9.647 1.00 58.19 84 VAL A C 1
ATOM 669 O O . VAL A 1 84 ? -14.100 7.690 10.207 1.00 58.19 84 VAL A O 1
ATOM 672 N N . TYR A 1 85 ? -11.854 7.755 10.317 1.00 54.53 85 TYR A N 1
ATOM 673 C CA . TYR A 1 85 ? -11.759 7.724 11.779 1.00 54.53 85 TYR A CA 1
ATOM 674 C C . TYR A 1 85 ? -12.444 8.928 12.433 1.00 54.53 85 TYR A C 1
ATOM 676 O O . TYR A 1 85 ? -13.231 8.748 13.357 1.00 54.53 85 TYR A O 1
ATOM 684 N N . THR A 1 86 ? -12.198 10.146 11.944 1.00 55.28 86 THR A N 1
ATOM 685 C CA . THR A 1 86 ? -12.812 11.369 12.474 1.00 55.28 86 THR A CA 1
ATOM 686 C C . THR A 1 86 ? -14.303 11.406 12.178 1.00 55.28 86 THR A C 1
ATOM 688 O O . THR A 1 86 ? -15.076 11.675 13.090 1.00 55.28 86 THR A O 1
ATOM 691 N N . ASN A 1 87 ? -14.737 11.063 10.960 1.00 47.31 87 ASN A N 1
ATOM 692 C CA . ASN A 1 87 ? -16.167 10.999 10.650 1.00 47.31 87 ASN A CA 1
ATOM 693 C C . ASN A 1 87 ? -16.893 9.930 11.477 1.00 47.31 87 ASN A C 1
ATOM 695 O O . ASN A 1 87 ? -18.008 10.189 11.908 1.00 47.31 87 ASN A O 1
ATOM 699 N N . LEU A 1 88 ? -16.280 8.770 11.750 1.00 44.44 88 LEU A N 1
ATOM 700 C CA . LEU A 1 88 ? -16.830 7.758 12.667 1.00 44.44 88 LEU A CA 1
ATOM 701 C C . LEU A 1 88 ? -16.888 8.253 14.112 1.00 44.44 88 LEU A C 1
ATOM 703 O O . LEU A 1 88 ? -17.880 7.995 14.785 1.00 44.44 88 LEU A O 1
ATOM 707 N N . TYR A 1 89 ? -15.864 8.968 14.584 1.00 34.66 89 TYR A N 1
ATOM 708 C CA . TYR A 1 89 ? -15.846 9.524 15.937 1.00 34.66 89 TYR A CA 1
ATOM 709 C C . TYR A 1 89 ? -16.955 10.566 16.121 1.00 34.66 89 TYR A C 1
ATOM 711 O O . TYR A 1 89 ? -17.697 10.506 17.094 1.00 34.66 89 TYR A O 1
ATOM 719 N N . TRP A 1 90 ? -17.139 11.466 15.149 1.00 28.12 90 TRP A N 1
ATOM 720 C CA . TRP A 1 90 ? -18.236 12.436 15.167 1.00 28.12 90 TRP A CA 1
ATOM 721 C C . TRP A 1 90 ? -19.609 11.775 15.013 1.00 28.12 90 TRP A C 1
ATOM 723 O O . TRP A 1 90 ? -20.540 12.179 15.702 1.00 28.12 90 TRP A O 1
ATOM 733 N N . PHE A 1 91 ? -19.744 10.732 14.183 1.00 29.73 91 PHE A N 1
ATOM 734 C CA . PHE A 1 91 ? -20.998 9.974 14.074 1.00 29.73 91 PHE A CA 1
ATOM 735 C C . PHE A 1 91 ? -21.345 9.255 15.383 1.00 29.73 91 PHE A C 1
ATOM 737 O O . PHE A 1 91 ? -22.486 9.299 15.819 1.00 29.73 91 PHE A O 1
ATOM 744 N N . LEU A 1 92 ? -20.378 8.615 16.043 1.00 30.83 92 LEU A N 1
ATOM 745 C CA . LEU A 1 92 ? -20.622 7.905 17.301 1.00 30.83 92 LEU A CA 1
ATOM 746 C C . LEU A 1 92 ? -20.915 8.871 18.458 1.00 30.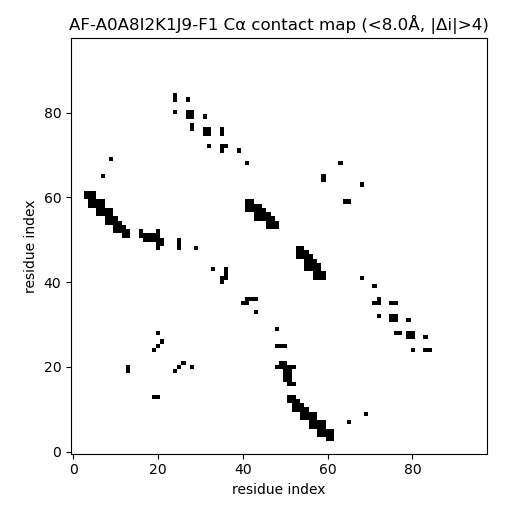83 92 LEU A C 1
ATOM 748 O O . LEU A 1 92 ? -21.835 8.609 19.223 1.00 30.83 92 LEU A O 1
ATOM 752 N N . VAL A 1 93 ? -20.220 10.013 18.537 1.00 36.75 93 VAL A N 1
ATOM 753 C CA . VAL A 1 93 ? -20.501 11.066 19.533 1.00 36.75 93 VAL A CA 1
ATOM 754 C C . VAL A 1 93 ? -21.868 11.724 19.298 1.00 36.75 93 VAL A C 1
ATOM 756 O O . VAL A 1 93 ? -22.561 12.040 20.261 1.00 36.75 93 VAL A O 1
ATOM 759 N N . ALA A 1 94 ? -22.296 11.891 18.042 1.00 34.62 94 ALA A N 1
ATOM 760 C CA . ALA A 1 94 ? -23.612 12.446 17.717 1.00 34.62 94 ALA A CA 1
ATOM 761 C C . ALA A 1 94 ? -24.781 11.507 18.077 1.00 34.62 94 ALA A C 1
ATOM 763 O O . ALA A 1 94 ? -25.886 11.989 18.310 1.00 34.62 94 ALA A O 1
ATOM 764 N N . PHE A 1 95 ? -24.551 10.190 18.143 1.00 34.03 95 PHE A N 1
ATOM 765 C CA . PHE A 1 95 ? -25.580 9.194 18.478 1.00 34.03 95 PHE A CA 1
ATOM 766 C C . PHE A 1 95 ? -25.505 8.665 19.919 1.00 34.03 95 PHE A C 1
ATOM 768 O O . PHE A 1 95 ? -26.482 8.100 20.393 1.00 34.03 95 PHE A O 1
ATOM 775 N N . SER A 1 96 ? -24.403 8.869 20.648 1.00 32.91 96 SER A N 1
ATOM 776 C CA . SER A 1 96 ? -24.313 8.546 22.083 1.00 32.91 96 SER A CA 1
ATOM 777 C C . SER A 1 96 ? -24.829 9.665 23.004 1.00 32.91 96 SER A C 1
ATOM 779 O O . SER A 1 96 ? -24.641 9.590 24.215 1.00 32.91 96 SER A O 1
ATOM 781 N N . GLY A 1 97 ? -25.407 10.725 22.430 1.00 40.97 97 GLY A N 1
ATOM 782 C CA . GLY A 1 97 ? -25.972 11.881 23.133 1.00 40.97 97 GLY A CA 1
ATOM 783 C C . GLY A 1 97 ? -27.485 12.061 22.950 1.00 40.97 97 GLY A C 1
ATOM 784 O O . GLY A 1 97 ? -27.970 13.172 23.160 1.00 40.97 97 GLY A O 1
ATOM 785 N N . LEU A 1 98 ? -28.207 11.011 22.539 1.00 36.53 98 LEU A N 1
ATOM 786 C CA . LEU A 1 98 ? -29.673 10.955 22.445 1.00 36.53 98 LEU A CA 1
ATOM 787 C C . LEU A 1 98 ? -30.224 9.826 23.318 1.00 36.53 98 LEU A C 1
ATOM 789 O O . LEU A 1 98 ? -29.648 8.717 23.259 1.00 36.53 98 LEU A O 1
#